Protein AF-A0A3S0U9E0-F1 (afdb_monomer_lite)

Sequence (135 aa):
MKQLVAVACFPNVRPAFLALGMLGWSLASAPAMAASEGSDPAARGAYLVKGFGCIDCHTPMKMGPKGPELDMARLFSGHPEQVKLSSPPKADASWVWFGSATNTAFAGPWGISYAANLTPDKETGLGSWTDAEFV

Structure (mmCIF, N/CA/C/O backbone):
data_AF-A0A3S0U9E0-F1
#
_entry.id   AF-A0A3S0U9E0-F1
#
loop_
_atom_site.group_PDB
_atom_site.id
_atom_site.type_symbol
_atom_site.label_atom_id
_atom_site.label_alt_id
_atom_site.label_comp_id
_atom_site.label_asym_id
_atom_site.label_entity_id
_atom_site.label_seq_id
_atom_site.pdbx_PDB_ins_code
_atom_site.Cartn_x
_atom_site.Cartn_y
_atom_site.Cartn_z
_atom_site.occupancy
_atom_site.B_iso_or_equiv
_atom_site.auth_seq_id
_atom_site.auth_comp_id
_atom_site.auth_asym_id
_atom_site.auth_atom_id
_atom_site.pdbx_PDB_model_num
ATOM 1 N N . MET A 1 1 ? 34.910 -59.586 57.539 1.00 41.00 1 MET A N 1
ATOM 2 C CA . MET A 1 1 ? 34.751 -58.407 58.419 1.00 41.00 1 MET A CA 1
ATOM 3 C C . MET A 1 1 ? 33.276 -58.007 58.344 1.00 41.00 1 MET A C 1
ATOM 5 O O . MET A 1 1 ? 32.890 -57.410 57.360 1.00 41.00 1 MET A O 1
ATOM 9 N N . LYS A 1 2 ? 32.344 -58.637 59.079 1.00 42.97 2 LYS A N 1
ATOM 10 C CA . LYS A 1 2 ? 31.921 -58.318 60.462 1.00 42.97 2 LYS A CA 1
ATOM 11 C C . LYS A 1 2 ? 31.992 -56.818 60.757 1.00 42.97 2 LYS A C 1
ATOM 13 O O . LYS A 1 2 ? 33.106 -56.378 60.990 1.00 42.97 2 LYS A O 1
ATOM 18 N N . GLN A 1 3 ? 30.846 -56.122 60.748 1.00 47.00 3 GLN A N 1
ATOM 19 C CA . GLN A 1 3 ? 30.266 -55.285 61.828 1.00 47.00 3 GLN A CA 1
ATOM 20 C C . GLN A 1 3 ? 28.782 -55.046 61.457 1.00 47.00 3 GLN A C 1
ATOM 22 O O . GLN A 1 3 ? 28.495 -54.547 60.378 1.00 47.00 3 GLN A O 1
ATOM 27 N N . LEU A 1 4 ? 27.825 -55.716 62.106 1.00 47.16 4 LEU A N 1
ATOM 28 C CA . LEU A 1 4 ? 27.090 -55.240 63.289 1.00 47.16 4 LEU A CA 1
ATOM 29 C C . LEU A 1 4 ? 26.522 -53.821 63.130 1.00 47.16 4 LEU A C 1
ATOM 31 O O . LEU A 1 4 ? 27.232 -52.854 63.369 1.00 47.16 4 LEU A O 1
ATOM 35 N N . VAL A 1 5 ? 25.213 -53.723 62.885 1.00 45.44 5 VAL A N 1
ATOM 36 C CA . VAL A 1 5 ? 24.376 -52.707 63.535 1.00 45.44 5 VAL A CA 1
ATOM 37 C C . VAL A 1 5 ? 23.133 -53.408 64.069 1.00 45.44 5 VAL A C 1
ATOM 39 O O . VAL A 1 5 ? 22.461 -54.162 63.367 1.00 45.44 5 VAL A O 1
ATOM 42 N N . ALA A 1 6 ? 22.931 -53.217 65.366 1.00 46.09 6 ALA A N 1
ATOM 43 C CA . ALA A 1 6 ? 21.953 -53.875 66.199 1.00 46.09 6 ALA A CA 1
ATOM 44 C C . ALA A 1 6 ? 20.525 -53.396 65.913 1.00 46.09 6 ALA A C 1
ATOM 46 O O . ALA A 1 6 ? 20.261 -52.208 65.735 1.00 46.09 6 ALA A O 1
ATOM 47 N N . VAL A 1 7 ? 19.610 -54.361 65.951 1.00 49.34 7 VAL A N 1
ATOM 48 C CA . VAL A 1 7 ? 18.177 -54.162 66.150 1.00 49.34 7 VAL A CA 1
ATOM 49 C C . VAL A 1 7 ? 17.979 -53.605 67.560 1.00 49.34 7 VAL A C 1
ATOM 51 O O . VAL A 1 7 ? 18.321 -54.271 68.536 1.00 49.34 7 VAL A O 1
ATOM 54 N N . ALA A 1 8 ? 17.425 -52.399 67.670 1.00 48.34 8 ALA A N 1
ATOM 55 C CA . ALA A 1 8 ? 16.895 -51.870 68.920 1.00 48.34 8 ALA A CA 1
ATOM 56 C C . ALA A 1 8 ? 15.371 -51.762 68.805 1.00 48.34 8 ALA A C 1
ATOM 58 O O . ALA A 1 8 ? 14.838 -51.055 67.949 1.00 48.34 8 ALA A O 1
ATOM 59 N N . CYS A 1 9 ? 14.693 -52.519 69.665 1.00 38.16 9 CYS A N 1
ATOM 60 C CA . CYS A 1 9 ? 13.258 -52.496 69.898 1.00 38.16 9 CYS A CA 1
ATOM 61 C C . CYS A 1 9 ? 12.745 -51.080 70.191 1.00 38.16 9 CYS A C 1
ATOM 63 O O . CYS A 1 9 ? 13.263 -50.421 71.091 1.00 38.16 9 CYS A O 1
ATOM 65 N N . PHE A 1 10 ? 11.636 -50.693 69.558 1.00 47.19 10 PHE A N 1
ATOM 66 C CA . PHE A 1 10 ? 10.691 -49.754 70.160 1.00 47.19 10 PHE A CA 1
ATOM 67 C C . PHE A 1 10 ? 9.347 -50.457 70.373 1.00 47.19 10 PHE A C 1
ATOM 69 O O . PHE A 1 10 ? 8.861 -51.135 69.463 1.00 47.19 10 PHE A O 1
ATOM 76 N N . PRO A 1 11 ? 8.779 -50.369 71.587 1.00 44.53 11 PRO A N 1
ATOM 77 C CA . PRO A 1 11 ? 7.620 -51.140 71.978 1.00 44.53 11 PRO A CA 1
ATOM 78 C C . PRO A 1 11 ? 6.336 -50.592 71.361 1.00 44.53 11 PRO A C 1
ATOM 80 O O . PRO A 1 11 ? 6.144 -49.401 71.133 1.00 44.53 11 PRO A O 1
ATOM 83 N N . ASN A 1 12 ? 5.452 -51.550 71.140 1.00 49.25 12 ASN A N 1
ATOM 84 C CA . ASN A 1 12 ? 4.066 -51.445 70.748 1.00 49.25 12 ASN A CA 1
ATOM 85 C C . ASN A 1 12 ? 3.284 -50.462 71.648 1.00 49.25 12 ASN A C 1
ATOM 87 O O . ASN A 1 12 ? 3.024 -50.774 72.808 1.00 49.25 12 ASN A O 1
ATOM 91 N N . VAL A 1 13 ? 2.872 -49.310 71.110 1.00 48.91 13 VAL A N 1
ATOM 92 C CA . VAL A 1 13 ? 1.804 -48.477 71.689 1.00 48.91 13 VAL A CA 1
ATOM 93 C C . VAL A 1 13 ? 0.888 -47.933 70.587 1.00 48.91 13 VAL A C 1
ATOM 95 O O . VAL A 1 13 ? 1.221 -47.029 69.828 1.00 48.91 13 VAL A O 1
ATOM 98 N N . ARG A 1 14 ? -0.314 -48.496 70.522 1.00 47.56 14 ARG A N 1
ATOM 99 C CA . ARG A 1 14 ? -1.548 -47.863 70.036 1.00 47.56 14 ARG A CA 1
ATOM 100 C C . ARG A 1 14 ? -2.590 -48.155 71.122 1.00 47.56 14 ARG A C 1
ATOM 102 O O . ARG A 1 14 ? -2.543 -49.272 71.637 1.00 47.56 14 ARG A O 1
ATOM 109 N N . PRO A 1 15 ? -3.524 -47.246 71.471 1.00 49.06 15 PRO A N 1
ATOM 110 C CA . PRO A 1 15 ? -4.374 -46.581 70.479 1.00 49.06 15 PRO A CA 1
ATOM 111 C C . PRO A 1 15 ? -4.883 -45.164 70.853 1.00 49.06 15 PRO A C 1
ATOM 113 O O . PRO A 1 15 ? -4.657 -44.650 71.938 1.00 49.06 15 PRO A O 1
ATOM 116 N N . ALA A 1 16 ? -5.656 -44.593 69.924 1.00 49.31 16 ALA A N 1
ATOM 117 C CA . ALA A 1 16 ? -6.765 -43.665 70.171 1.00 49.31 16 ALA A CA 1
ATOM 118 C C . ALA A 1 16 ? -6.465 -42.246 70.709 1.00 49.31 16 ALA A C 1
ATOM 120 O O . ALA A 1 16 ? -6.649 -41.954 71.883 1.00 49.31 16 ALA A O 1
ATOM 121 N N . PHE A 1 17 ? -6.219 -41.319 69.779 1.00 48.66 17 PHE A N 1
ATOM 122 C CA . PHE A 1 17 ? -6.840 -39.987 69.811 1.00 48.66 17 PHE A CA 1
ATOM 123 C C . PHE A 1 17 ? -7.534 -39.801 68.451 1.00 48.66 17 PHE A C 1
ATOM 125 O O . PHE A 1 17 ? -6.885 -39.812 67.411 1.00 48.66 17 PHE A O 1
ATOM 132 N N . LEU A 1 18 ? -8.845 -40.044 68.380 1.00 42.94 18 LEU A N 1
ATOM 133 C CA . LEU A 1 18 ? -9.889 -39.015 68.456 1.00 42.94 18 LEU A CA 1
ATOM 134 C C . LEU A 1 18 ? -9.698 -37.899 67.419 1.00 42.94 18 LEU A C 1
ATOM 136 O O . LEU A 1 18 ? -8.972 -36.937 67.625 1.00 42.94 18 LEU A O 1
ATOM 140 N N . ALA A 1 19 ? -10.381 -38.111 66.292 1.00 52.75 19 ALA A N 1
ATOM 141 C CA . ALA A 1 19 ? -11.186 -37.139 65.563 1.00 52.75 19 ALA A CA 1
ATOM 142 C C . ALA A 1 19 ? -10.919 -35.651 65.853 1.00 52.75 19 ALA A C 1
ATOM 144 O O . ALA A 1 19 ? -11.402 -35.137 66.853 1.00 52.75 19 ALA A O 1
ATOM 145 N N . LEU A 1 20 ? -10.283 -34.956 64.907 1.00 55.31 20 LEU A N 1
ATOM 146 C CA . LEU A 1 20 ? -10.812 -33.735 64.280 1.00 55.31 20 LEU A CA 1
ATOM 147 C C . LEU A 1 20 ? -9.842 -33.301 63.174 1.00 55.31 20 LEU A C 1
ATOM 149 O O . LEU A 1 20 ? -8.757 -32.798 63.439 1.00 55.31 20 LEU A O 1
ATOM 153 N N . GLY A 1 21 ? -10.208 -33.534 61.919 1.00 48.72 21 GLY A N 1
ATOM 154 C CA . GLY A 1 21 ? -9.362 -33.162 60.783 1.00 48.72 21 GLY A CA 1
ATOM 155 C C . GLY A 1 21 ? -10.093 -33.209 59.450 1.00 48.72 21 GLY A C 1
ATOM 156 O O . GLY A 1 21 ? -9.493 -33.500 58.426 1.00 48.72 21 GLY A O 1
ATOM 157 N N . MET A 1 22 ? -11.404 -32.979 59.463 1.00 56.50 22 MET A N 1
ATOM 158 C CA . MET A 1 22 ? -12.200 -32.732 58.265 1.00 56.50 22 MET A CA 1
ATOM 159 C C . MET A 1 22 ? -12.963 -31.435 58.495 1.00 56.50 22 MET A C 1
ATOM 161 O O . MET A 1 22 ? -14.141 -31.446 58.834 1.00 56.50 22 MET A O 1
ATOM 165 N N . LEU A 1 23 ? -12.274 -30.303 58.369 1.00 55.53 23 LEU A N 1
ATOM 166 C CA . LEU A 1 23 ? -12.948 -29.022 58.235 1.00 55.53 23 LEU A CA 1
ATOM 167 C C . LEU A 1 23 ? -12.257 -28.202 57.151 1.00 55.53 23 LEU A C 1
ATOM 169 O O . LEU A 1 23 ? -11.239 -27.557 57.373 1.00 55.53 23 LEU A O 1
ATOM 173 N N . GLY A 1 24 ? -12.851 -28.278 55.963 1.00 52.62 24 GLY A N 1
ATOM 174 C CA . GLY A 1 24 ? -12.963 -27.127 55.083 1.00 52.62 24 GLY A CA 1
ATOM 175 C C . GLY A 1 24 ? -11.679 -26.662 54.418 1.00 52.62 24 GLY A C 1
ATOM 176 O O . GLY A 1 24 ? -11.280 -25.517 54.598 1.00 52.62 24 GLY A O 1
ATOM 177 N N . TRP A 1 25 ? -11.128 -27.473 53.514 1.00 51.66 25 TRP A N 1
ATOM 178 C CA . TRP A 1 25 ? -10.472 -26.906 52.334 1.00 51.66 25 TRP A CA 1
ATOM 179 C C . TRP A 1 25 ? -11.576 -26.327 51.435 1.00 51.66 25 TRP A C 1
ATOM 181 O O . TRP A 1 25 ? -12.034 -26.939 50.476 1.00 51.66 25 TRP A O 1
ATOM 191 N N . SER A 1 26 ? -12.129 -25.192 51.846 1.00 56.75 26 SER A N 1
ATOM 192 C CA . SER A 1 26 ? -13.128 -24.438 51.098 1.00 56.75 26 SER A CA 1
ATOM 193 C C . SER A 1 26 ? -12.615 -23.025 50.926 1.00 56.75 26 SER A C 1
ATOM 195 O O . SER A 1 26 ? -12.152 -22.414 51.884 1.00 56.75 26 SER A O 1
ATOM 197 N N . LEU A 1 27 ? -12.751 -22.554 49.684 1.00 58.41 27 LEU A N 1
ATOM 198 C CA . LEU A 1 27 ? -12.246 -21.309 49.102 1.00 58.41 27 LEU A CA 1
ATOM 199 C C . LEU A 1 27 ? -10.860 -21.438 48.454 1.00 58.41 27 LEU A C 1
ATOM 201 O O . LEU A 1 27 ? -9.968 -20.620 48.655 1.00 58.41 27 LEU A O 1
ATOM 205 N N . ALA A 1 28 ? -10.724 -22.411 47.548 1.00 56.31 28 ALA A N 1
ATOM 206 C CA . ALA A 1 28 ? -10.041 -22.089 46.302 1.00 56.31 28 ALA A CA 1
ATOM 207 C C . ALA A 1 28 ? -10.909 -21.038 45.597 1.00 56.31 28 ALA A C 1
ATOM 209 O O . ALA A 1 28 ? -11.907 -21.370 44.957 1.00 56.31 28 ALA A O 1
ATOM 210 N N . SER A 1 29 ? -10.579 -19.760 45.784 1.00 61.59 29 SER A N 1
ATOM 211 C CA . SER A 1 29 ? -11.011 -18.721 44.861 1.00 61.59 29 SER A CA 1
ATOM 212 C C . SER A 1 29 ? -10.541 -19.169 43.486 1.00 61.59 29 SER A C 1
ATOM 214 O O . SER A 1 29 ? -9.338 -19.185 43.219 1.00 61.59 29 SER A O 1
ATOM 216 N N . ALA A 1 30 ? -11.471 -19.598 42.633 1.00 58.91 30 ALA A N 1
ATOM 217 C CA . ALA A 1 30 ? -11.185 -19.681 41.214 1.00 58.91 30 ALA A CA 1
ATOM 218 C C . ALA A 1 30 ? -10.572 -18.328 40.826 1.00 58.91 30 ALA A C 1
ATOM 220 O O . ALA A 1 30 ? -11.125 -17.296 41.232 1.00 58.91 30 ALA A O 1
ATOM 221 N N . PRO A 1 31 ? -9.437 -18.280 40.105 1.00 54.28 31 PRO A N 1
ATOM 222 C CA . PRO A 1 31 ? -9.070 -17.023 39.493 1.00 54.28 31 PRO A CA 1
ATOM 223 C C . PRO A 1 31 ? -10.280 -16.655 38.640 1.00 54.28 31 PRO A C 1
ATOM 225 O O . PRO A 1 31 ? -10.755 -17.477 37.850 1.00 54.28 31 PRO A O 1
ATOM 228 N N . ALA A 1 32 ? -10.840 -15.467 38.872 1.00 54.16 32 ALA A N 1
ATOM 229 C CA . ALA A 1 32 ? -11.733 -14.869 37.903 1.00 54.16 32 ALA A CA 1
ATOM 230 C C . ALA A 1 32 ? -10.991 -14.995 36.576 1.00 54.16 32 ALA A C 1
ATOM 232 O O . ALA A 1 32 ? -9.889 -14.459 36.444 1.00 54.16 32 ALA A O 1
ATOM 233 N N . MET A 1 33 ? -11.517 -15.829 35.677 1.00 48.22 33 MET A N 1
ATOM 234 C CA . MET A 1 33 ? -10.984 -15.958 34.335 1.00 48.22 33 MET A CA 1
ATOM 235 C C . MET A 1 33 ? -10.904 -14.531 33.823 1.00 48.22 33 MET A C 1
ATOM 237 O O . MET A 1 33 ? -11.934 -13.864 33.698 1.00 48.22 33 MET A O 1
ATOM 241 N N . ALA A 1 34 ? -9.675 -14.036 33.669 1.00 50.91 34 ALA A N 1
ATOM 242 C CA . ALA A 1 34 ? -9.433 -12.750 33.062 1.00 50.91 34 ALA A CA 1
ATOM 243 C C . ALA A 1 34 ? -10.264 -12.735 31.781 1.00 50.91 34 ALA A C 1
ATOM 245 O O . ALA A 1 34 ? -10.232 -13.712 31.023 1.00 50.91 34 ALA A O 1
ATOM 246 N N . ALA A 1 35 ? -11.078 -11.690 31.610 1.00 49.53 35 ALA A N 1
ATOM 247 C CA . ALA A 1 35 ? -11.799 -11.469 30.370 1.00 49.53 35 ALA A CA 1
ATOM 248 C C . ALA A 1 35 ? -10.815 -11.741 29.231 1.00 49.53 35 ALA A C 1
ATOM 250 O O . ALA A 1 35 ? -9.703 -11.212 29.242 1.00 49.53 35 ALA A O 1
ATOM 251 N N . SER A 1 36 ? -11.183 -12.670 28.347 1.00 52.47 36 SER A N 1
ATOM 252 C CA . SER A 1 36 ? -10.319 -13.117 27.263 1.00 52.47 36 SER A CA 1
ATOM 253 C C . SER A 1 36 ? -9.688 -11.906 26.584 1.00 52.47 36 SER A C 1
ATOM 255 O O . SER A 1 36 ? -10.407 -10.946 26.303 1.00 52.47 36 SER A O 1
ATOM 257 N N . GLU A 1 37 ? -8.409 -11.988 26.221 1.00 52.41 37 GLU A N 1
ATOM 258 C CA . GLU A 1 37 ? -7.703 -11.019 25.363 1.00 52.41 37 GLU A CA 1
ATOM 259 C C . GLU A 1 37 ? -8.414 -10.728 24.011 1.00 52.41 37 GLU A C 1
ATOM 261 O O . GLU A 1 37 ? -7.919 -9.961 23.195 1.00 52.41 37 GLU A O 1
ATOM 266 N N . GLY A 1 38 ? -9.599 -11.297 23.763 1.00 55.44 38 GLY A N 1
ATOM 267 C CA . GLY A 1 38 ? -10.521 -10.964 22.680 1.00 55.44 38 GLY A CA 1
ATOM 268 C C . GLY A 1 38 ? -11.582 -9.890 22.978 1.00 55.44 38 GLY A C 1
ATOM 269 O O . GLY A 1 38 ? -12.491 -9.760 22.164 1.00 55.44 38 GLY A O 1
ATOM 270 N N . SER A 1 39 ? -11.533 -9.145 24.094 1.00 68.31 39 SER A N 1
ATOM 271 C CA . SER A 1 39 ? -12.586 -8.158 24.422 1.00 68.31 39 SER A CA 1
ATOM 272 C C . SER A 1 39 ? -12.383 -6.747 23.856 1.00 68.31 39 SER A C 1
ATOM 274 O O . SER A 1 39 ? -13.353 -5.997 23.807 1.00 68.31 39 SER A O 1
ATOM 276 N N . ASP A 1 40 ? -11.167 -6.361 23.452 1.00 89.19 40 ASP A N 1
ATOM 277 C CA . ASP A 1 40 ? -10.910 -5.074 22.786 1.00 89.19 40 ASP A CA 1
ATOM 278 C C . ASP A 1 40 ? -10.712 -5.285 21.272 1.00 89.19 40 ASP A C 1
ATOM 280 O O . ASP A 1 40 ? -9.658 -5.779 20.846 1.00 89.19 40 ASP A O 1
ATOM 284 N N . PRO A 1 41 ? -11.698 -4.909 20.435 1.00 84.44 41 PRO A N 1
ATOM 285 C CA . PRO A 1 41 ? -11.588 -5.015 18.986 1.00 84.44 41 PRO A CA 1
ATOM 286 C C . PRO A 1 41 ? -10.405 -4.233 18.408 1.00 84.44 41 PRO A C 1
ATOM 288 O O . PRO A 1 41 ? -9.800 -4.689 17.438 1.00 84.44 41 PRO A O 1
ATOM 291 N N . ALA A 1 42 ? -10.032 -3.094 19.004 1.00 87.00 42 ALA A N 1
ATOM 292 C CA . ALA A 1 42 ? -8.928 -2.275 18.514 1.00 87.00 42 ALA A CA 1
ATOM 293 C C . ALA A 1 42 ? -7.575 -2.939 18.800 1.00 87.00 42 ALA A C 1
ATOM 295 O O . ALA A 1 42 ? -6.734 -3.031 17.901 1.00 87.00 42 ALA A O 1
ATOM 296 N N . ALA A 1 43 ? -7.373 -3.476 20.009 1.00 90.94 43 ALA A N 1
ATOM 297 C CA . ALA A 1 43 ? -6.182 -4.262 20.331 1.00 90.94 43 ALA A CA 1
ATOM 298 C C . ALA A 1 43 ? -6.066 -5.512 19.449 1.00 90.94 43 ALA A C 1
ATOM 300 O O . ALA A 1 43 ? -4.987 -5.795 18.919 1.00 90.94 43 ALA A O 1
ATOM 301 N N . ARG A 1 44 ? -7.177 -6.227 19.224 1.00 89.19 44 ARG A N 1
ATOM 302 C CA . ARG A 1 44 ? -7.200 -7.383 18.320 1.00 89.19 44 ARG A CA 1
ATOM 303 C C . ARG A 1 44 ? -6.864 -6.979 16.885 1.00 89.19 44 ARG A C 1
ATOM 305 O O . ARG A 1 44 ? -6.038 -7.632 16.252 1.00 89.19 44 ARG A O 1
ATOM 312 N N . GLY A 1 45 ? -7.450 -5.895 16.380 1.00 86.62 45 GLY A N 1
ATOM 313 C CA . GLY A 1 45 ? -7.139 -5.356 15.056 1.00 86.62 45 GLY A CA 1
ATOM 314 C C . GLY A 1 45 ? -5.658 -5.003 14.917 1.00 86.62 45 GLY A C 1
ATOM 315 O O . GLY A 1 45 ? -5.006 -5.420 13.961 1.00 86.62 45 GLY A O 1
ATOM 316 N N . ALA A 1 46 ? -5.087 -4.327 15.918 1.00 89.12 46 ALA A N 1
ATOM 317 C CA . ALA A 1 46 ? -3.665 -3.997 15.945 1.00 89.12 46 ALA A CA 1
ATOM 318 C C . ALA A 1 46 ? -2.769 -5.246 15.957 1.00 89.12 46 ALA A C 1
ATOM 320 O O . ALA A 1 46 ? -1.731 -5.246 15.295 1.00 89.12 46 ALA A O 1
ATOM 321 N N . TYR A 1 47 ? -3.154 -6.305 16.675 1.00 90.69 47 TYR A N 1
ATOM 322 C CA . TYR A 1 47 ? -2.448 -7.587 16.651 1.00 90.69 47 TYR A CA 1
ATOM 323 C C . TYR A 1 47 ? -2.446 -8.206 15.246 1.00 90.69 47 TYR A C 1
ATOM 325 O O . TYR A 1 47 ? -1.383 -8.577 14.752 1.00 90.69 47 TYR A O 1
ATOM 333 N N . LEU A 1 48 ? -3.602 -8.254 14.578 1.00 88.75 48 LEU A N 1
ATOM 334 C CA . LEU A 1 48 ? -3.731 -8.835 13.237 1.00 88.75 48 LEU A CA 1
ATOM 335 C C . LEU A 1 48 ? -2.920 -8.038 12.206 1.00 88.75 48 LEU A C 1
ATOM 337 O O . LEU A 1 48 ? -2.094 -8.608 11.499 1.00 88.75 48 LEU A O 1
ATOM 341 N N . VAL A 1 49 ? -3.085 -6.714 12.166 1.00 88.75 49 VAL A N 1
ATOM 342 C CA . VAL A 1 49 ? -2.389 -5.846 11.200 1.00 88.75 49 VAL A CA 1
ATOM 343 C C . VAL A 1 49 ? -0.868 -5.934 11.355 1.00 88.75 49 VAL A C 1
ATOM 345 O O . VAL A 1 49 ? -0.145 -5.965 10.359 1.00 88.75 49 VAL A O 1
ATOM 348 N N . LYS A 1 50 ? -0.373 -6.011 12.597 1.00 89.00 50 LYS A N 1
ATOM 349 C CA . LYS A 1 50 ? 1.061 -6.176 12.876 1.00 89.00 50 LYS A CA 1
ATOM 350 C C . LYS A 1 50 ? 1.556 -7.587 12.560 1.00 89.00 50 LYS A C 1
ATOM 352 O O . LYS A 1 50 ? 2.652 -7.727 12.034 1.00 89.00 50 LYS A O 1
ATOM 357 N N . GLY A 1 51 ? 0.770 -8.616 12.875 1.00 91.19 51 GLY A N 1
ATOM 358 C CA . GLY A 1 51 ? 1.145 -10.017 12.671 1.00 91.19 51 GLY A CA 1
ATOM 359 C C . GLY A 1 51 ? 1.181 -10.437 11.201 1.00 91.19 51 GLY A C 1
ATOM 360 O O . GLY A 1 51 ? 2.034 -11.233 10.822 1.00 91.19 51 GLY A O 1
ATOM 361 N N . PHE A 1 52 ? 0.295 -9.880 10.370 1.00 89.25 52 PHE A N 1
ATOM 362 C CA . PHE A 1 52 ? 0.210 -10.197 8.939 1.00 89.25 52 PHE A CA 1
ATOM 363 C C . PHE A 1 52 ? 1.042 -9.279 8.034 1.00 89.25 52 PHE A C 1
ATOM 365 O O . PHE A 1 52 ? 1.036 -9.472 6.822 1.00 89.25 52 PHE A O 1
ATOM 372 N N . GLY A 1 53 ? 1.746 -8.284 8.585 1.00 92.69 53 GLY A N 1
ATOM 373 C CA . GLY A 1 53 ? 2.624 -7.416 7.792 1.00 92.69 53 GLY A CA 1
ATOM 374 C C . GLY A 1 53 ? 1.880 -6.544 6.776 1.00 92.69 53 GLY A C 1
ATOM 375 O O . GLY A 1 53 ? 2.440 -6.182 5.746 1.00 92.69 53 GLY A O 1
ATOM 376 N N . CYS A 1 54 ? 0.619 -6.168 7.039 1.00 92.94 54 CYS A N 1
ATOM 377 C CA . CYS A 1 54 ? -0.176 -5.375 6.087 1.00 92.94 54 CYS A CA 1
ATOM 378 C C . CYS A 1 54 ? 0.535 -4.074 5.679 1.00 92.94 54 CYS A C 1
ATOM 380 O O . CYS A 1 54 ? 0.368 -3.588 4.562 1.00 92.94 54 CYS A O 1
ATOM 382 N N . ILE A 1 55 ? 1.349 -3.521 6.583 1.00 93.94 55 ILE A N 1
ATOM 383 C CA . ILE A 1 55 ? 2.108 -2.292 6.364 1.00 93.94 55 ILE A CA 1
ATOM 384 C C . ILE A 1 55 ? 3.092 -2.398 5.190 1.00 93.94 55 ILE A C 1
ATOM 386 O O . ILE A 1 55 ? 3.303 -1.394 4.517 1.00 93.94 55 ILE A O 1
ATOM 390 N N . ASP A 1 56 ? 3.628 -3.584 4.897 1.00 93.31 56 ASP A N 1
ATOM 391 C CA . ASP A 1 56 ? 4.721 -3.757 3.934 1.00 93.31 56 ASP A CA 1
ATOM 392 C C . ASP A 1 56 ? 4.284 -3.482 2.491 1.00 93.31 56 ASP A C 1
ATOM 394 O O . ASP A 1 56 ? 5.046 -2.914 1.707 1.00 93.31 56 ASP A O 1
ATOM 398 N N . CYS A 1 57 ? 3.047 -3.857 2.152 1.00 94.81 57 CYS A N 1
ATOM 399 C CA . CYS A 1 57 ? 2.466 -3.634 0.826 1.00 94.81 57 CYS A CA 1
ATOM 400 C C . CYS A 1 57 ? 1.482 -2.462 0.796 1.00 94.81 57 CYS A C 1
ATOM 402 O O . CYS A 1 57 ? 1.263 -1.889 -0.265 1.00 94.81 57 CYS A O 1
ATOM 404 N N . HIS A 1 58 ? 0.871 -2.098 1.930 1.00 96.75 58 HIS A N 1
ATOM 405 C CA . HIS A 1 58 ? -0.111 -1.008 1.991 1.00 96.75 58 HIS A CA 1
ATOM 406 C C . HIS A 1 58 ? 0.477 0.332 2.439 1.00 96.75 58 HIS A C 1
ATOM 408 O O . HIS A 1 58 ? -0.259 1.308 2.555 1.00 96.75 58 HIS A O 1
ATOM 414 N N . THR A 1 59 ? 1.786 0.426 2.665 1.00 97.25 59 THR A N 1
ATOM 415 C CA . THR A 1 59 ? 2.468 1.705 2.904 1.00 97.25 59 THR A CA 1
ATOM 416 C C . THR A 1 59 ? 3.520 1.926 1.824 1.00 97.25 59 THR A C 1
ATOM 418 O O . THR A 1 59 ? 4.434 1.112 1.708 1.00 97.25 59 THR A O 1
ATOM 421 N N . PRO A 1 60 ? 3.430 3.014 1.036 1.00 97.31 60 PRO A N 1
ATOM 422 C CA . PRO A 1 60 ? 4.415 3.302 0.004 1.00 97.31 60 PRO A CA 1
ATOM 423 C C . PRO A 1 60 ? 5.824 3.380 0.571 1.00 97.31 60 PRO A C 1
ATOM 425 O O . PRO A 1 60 ? 6.067 4.075 1.557 1.00 97.31 60 PRO A O 1
ATOM 428 N N . MET A 1 61 ? 6.771 2.740 -0.102 1.00 96.56 61 MET A N 1
ATOM 429 C CA . MET A 1 61 ? 8.183 3.002 0.134 1.00 96.56 61 MET A CA 1
ATOM 430 C C . MET A 1 61 ? 8.616 4.316 -0.519 1.00 96.56 61 MET A C 1
ATOM 432 O O . MET A 1 61 ? 8.154 4.687 -1.602 1.00 96.56 61 MET A O 1
ATOM 436 N N . LYS A 1 62 ? 9.558 4.995 0.131 1.00 94.69 62 LYS A N 1
ATOM 437 C CA . LYS A 1 62 ? 10.312 6.134 -0.394 1.00 94.69 62 LYS A CA 1
ATOM 438 C C . LYS A 1 62 ? 11.807 5.872 -0.25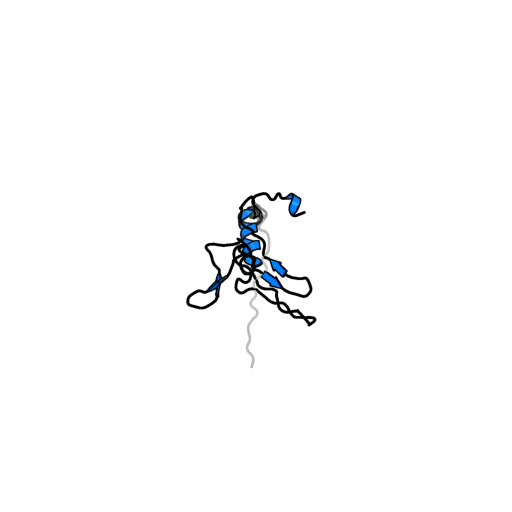7 1.00 94.69 62 LYS A C 1
ATOM 440 O O . LYS A 1 62 ? 12.236 5.085 0.582 1.00 94.69 62 LYS A O 1
ATOM 445 N N . MET A 1 63 ? 12.614 6.558 -1.059 1.00 95.12 63 MET A N 1
ATOM 446 C CA . MET A 1 63 ? 14.066 6.493 -0.910 1.00 95.12 63 MET A CA 1
ATOM 447 C C . MET A 1 63 ? 14.518 7.355 0.267 1.00 95.12 63 MET A C 1
ATOM 449 O O . MET A 1 63 ? 14.417 8.580 0.216 1.00 95.12 63 MET A O 1
ATOM 453 N N . GLY A 1 64 ? 15.022 6.702 1.312 1.00 94.06 64 GLY A N 1
ATOM 454 C CA . GLY A 1 64 ? 15.675 7.335 2.450 1.00 94.06 64 GLY A CA 1
ATOM 455 C C . GLY A 1 64 ? 17.207 7.305 2.342 1.00 94.06 64 GLY A C 1
ATOM 456 O O . GLY A 1 64 ? 17.771 6.704 1.422 1.00 94.06 64 GLY A O 1
ATOM 457 N N . PRO A 1 65 ? 17.921 7.903 3.315 1.00 95.75 65 PRO A N 1
ATOM 458 C CA . PRO A 1 65 ? 19.388 7.966 3.320 1.00 95.75 65 PRO A CA 1
ATOM 459 C C . PRO A 1 65 ? 20.09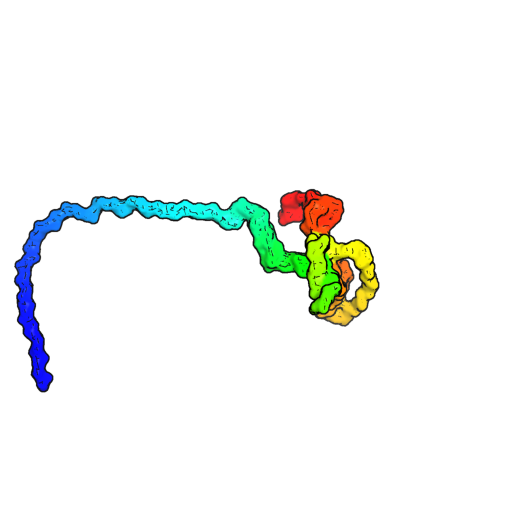3 6.601 3.374 1.00 95.75 65 PRO A C 1
ATOM 461 O O . PRO A 1 65 ? 21.274 6.511 3.049 1.00 95.75 65 PRO A O 1
ATOM 464 N N . LYS A 1 66 ? 19.395 5.547 3.817 1.00 96.00 66 LYS A N 1
ATOM 465 C CA . LYS A 1 66 ? 19.925 4.178 3.967 1.00 96.00 66 LYS A CA 1
ATOM 466 C C . LYS A 1 66 ? 19.303 3.172 2.988 1.00 96.00 66 LYS A C 1
ATOM 468 O O . LYS A 1 66 ? 19.508 1.974 3.151 1.00 96.00 66 LYS A O 1
ATOM 473 N N . GLY A 1 67 ? 18.558 3.645 1.988 1.00 94.94 67 GLY A N 1
ATOM 474 C CA . GLY A 1 67 ? 17.813 2.806 1.046 1.00 94.94 67 GLY A CA 1
ATOM 475 C C . GLY A 1 67 ? 16.298 3.015 1.136 1.00 94.94 67 GLY A C 1
ATOM 476 O O . GLY A 1 67 ? 15.856 3.987 1.754 1.00 94.94 67 GLY A O 1
ATOM 477 N N . PRO A 1 68 ? 15.503 2.142 0.493 1.00 94.94 68 PRO A N 1
ATOM 478 C CA . PRO A 1 68 ? 14.049 2.189 0.583 1.00 94.94 68 PRO A CA 1
ATOM 479 C C . PRO A 1 68 ? 13.578 2.041 2.032 1.00 94.94 68 PRO A C 1
ATOM 481 O O . PRO A 1 68 ? 13.989 1.126 2.742 1.00 94.94 68 PRO A O 1
ATOM 484 N N . GLU A 1 69 ? 12.705 2.942 2.460 1.00 95.88 69 GLU A N 1
ATOM 485 C CA . GLU A 1 69 ? 12.055 2.922 3.767 1.00 95.88 69 GLU A CA 1
ATOM 486 C C . GLU A 1 69 ? 10.558 3.191 3.604 1.00 95.88 69 GLU A C 1
ATOM 488 O O . GLU A 1 69 ? 10.130 3.798 2.621 1.00 95.88 69 GLU A O 1
ATOM 493 N N . LEU A 1 70 ? 9.751 2.757 4.572 1.00 96.00 70 LEU A N 1
ATOM 494 C CA . LEU A 1 70 ? 8.317 3.033 4.570 1.00 96.00 70 LEU A CA 1
ATOM 495 C C . LEU A 1 70 ? 8.060 4.534 4.752 1.00 96.00 70 LEU A C 1
ATOM 497 O O . LEU A 1 70 ? 8.580 5.173 5.673 1.00 96.00 70 LEU A O 1
ATOM 501 N N . ASP A 1 71 ? 7.215 5.107 3.899 1.00 96.50 71 ASP A N 1
ATOM 502 C CA . ASP A 1 71 ? 6.752 6.477 4.058 1.00 96.50 71 ASP A CA 1
ATOM 503 C C . ASP A 1 71 ? 5.656 6.544 5.122 1.00 96.50 71 ASP A C 1
ATOM 505 O O . ASP A 1 71 ? 4.464 6.472 4.833 1.00 96.50 71 ASP A O 1
ATOM 509 N N . MET A 1 72 ? 6.063 6.718 6.378 1.00 95.12 72 MET A N 1
ATOM 510 C CA . MET A 1 72 ? 5.137 6.768 7.515 1.00 95.12 72 MET A CA 1
ATOM 511 C C . MET A 1 72 ? 4.130 7.929 7.448 1.00 95.12 72 MET A C 1
ATOM 513 O O . MET A 1 72 ? 3.096 7.868 8.106 1.00 95.12 72 MET A O 1
ATOM 517 N N . ALA A 1 73 ? 4.377 8.959 6.628 1.00 95.81 73 ALA A N 1
ATOM 518 C CA . ALA A 1 73 ? 3.393 10.014 6.359 1.00 95.81 73 ALA A CA 1
ATOM 519 C C . ALA A 1 73 ? 2.195 9.517 5.523 1.00 95.81 73 ALA A C 1
ATOM 521 O O . ALA A 1 73 ? 1.167 10.184 5.447 1.00 95.81 73 ALA A O 1
ATOM 522 N N . ARG A 1 74 ? 2.341 8.350 4.894 1.00 95.62 74 ARG A N 1
ATOM 523 C CA . ARG A 1 74 ? 1.377 7.686 4.012 1.00 95.62 74 ARG A CA 1
ATOM 524 C C . ARG A 1 74 ? 1.029 6.282 4.507 1.00 95.62 74 ARG A C 1
ATOM 526 O O . ARG A 1 74 ? 0.681 5.406 3.713 1.00 95.62 74 ARG A O 1
ATOM 533 N N . LEU A 1 75 ? 1.136 6.076 5.819 1.00 95.75 75 LEU A N 1
ATOM 534 C CA . LEU A 1 75 ? 0.846 4.812 6.483 1.00 95.75 75 LEU A CA 1
ATOM 535 C C . LEU A 1 75 ? -0.521 4.263 6.036 1.00 95.75 75 LEU A C 1
ATOM 537 O O . LEU A 1 75 ? -1.531 4.951 6.162 1.00 95.75 75 LEU A O 1
ATOM 541 N N . PHE A 1 76 ? -0.531 3.034 5.515 1.00 96.25 76 PHE A N 1
ATOM 542 C CA . PHE A 1 76 ? -1.721 2.320 5.026 1.00 96.25 76 PHE A CA 1
ATOM 543 C C . PHE A 1 76 ? -2.461 2.934 3.827 1.00 96.25 76 PHE A C 1
ATOM 545 O O . PHE A 1 76 ? -3.518 2.434 3.454 1.00 96.25 76 PHE A O 1
ATOM 552 N N . SER A 1 77 ? -1.927 3.971 3.183 1.00 96.56 77 SER A N 1
ATOM 553 C CA . SER A 1 77 ? -2.609 4.636 2.060 1.00 96.56 77 SER A CA 1
ATOM 554 C C . SER A 1 77 ? -2.642 3.835 0.751 1.00 96.56 77 SER A C 1
ATOM 556 O O . SER A 1 77 ? -3.313 4.250 -0.190 1.00 96.56 77 SER A O 1
ATOM 558 N N . GLY A 1 78 ? -1.957 2.690 0.671 1.00 96.75 78 GLY A N 1
ATOM 559 C CA . GLY A 1 78 ? -1.911 1.866 -0.537 1.00 96.75 78 GLY A CA 1
ATOM 560 C C . GLY A 1 78 ? -1.023 2.457 -1.632 1.00 96.75 78 GLY A C 1
ATOM 561 O O . GLY A 1 78 ? -0.009 3.094 -1.355 1.00 96.75 78 GLY A O 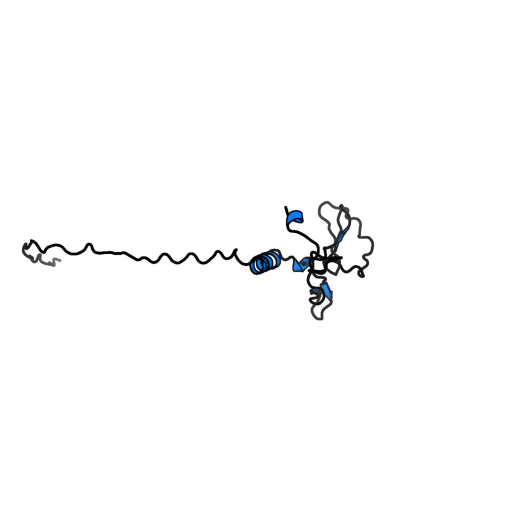1
ATOM 562 N N . HIS A 1 79 ? -1.361 2.214 -2.899 1.00 97.06 79 HIS A N 1
ATOM 563 C CA . HIS A 1 79 ? -0.631 2.781 -4.032 1.00 97.06 79 HIS A CA 1
ATOM 564 C C . HIS A 1 79 ? -1.004 4.255 -4.272 1.00 97.06 79 HIS A C 1
ATOM 566 O O . HIS A 1 79 ? -2.174 4.539 -4.526 1.00 97.06 79 HIS A O 1
ATOM 572 N N . PRO A 1 80 ? -0.048 5.206 -4.262 1.00 94.38 80 PRO A N 1
ATOM 573 C CA . PRO A 1 80 ? -0.371 6.607 -4.508 1.00 94.38 80 PRO A CA 1
ATOM 574 C C . PRO A 1 80 ? -0.785 6.827 -5.965 1.00 94.38 80 PRO A C 1
ATOM 576 O O . PRO A 1 80 ? -0.019 6.519 -6.874 1.00 94.38 80 PRO A O 1
ATOM 579 N N . GLU A 1 81 ? -1.946 7.440 -6.190 1.00 92.62 81 GLU A N 1
ATOM 580 C CA . GLU A 1 81 ? -2.482 7.734 -7.531 1.00 92.62 81 GLU A CA 1
ATOM 581 C C . GLU A 1 81 ? -1.492 8.514 -8.420 1.00 92.62 81 GLU A C 1
ATOM 583 O O . GLU A 1 81 ? -1.439 8.346 -9.639 1.00 92.62 81 GLU A O 1
ATOM 588 N N . GLN A 1 82 ? -0.661 9.362 -7.809 1.00 91.31 82 GLN A N 1
ATOM 589 C CA . GLN A 1 82 ? 0.308 10.187 -8.529 1.00 91.31 82 GLN A CA 1
ATOM 590 C C . GLN A 1 82 ? 1.494 9.373 -9.077 1.00 91.31 82 GLN A C 1
ATOM 592 O O . GLN A 1 82 ? 2.212 9.855 -9.957 1.00 91.31 82 GLN A O 1
ATOM 597 N N . VAL A 1 83 ? 1.714 8.150 -8.583 1.00 91.88 83 VAL A N 1
ATOM 598 C CA . VAL A 1 83 ? 2.794 7.264 -9.033 1.00 91.88 83 VAL A CA 1
ATOM 599 C C . VAL A 1 83 ? 2.330 6.505 -10.272 1.00 91.88 83 VAL A C 1
ATOM 601 O O . VAL A 1 83 ? 1.812 5.397 -10.216 1.00 91.88 83 VAL A O 1
ATOM 604 N N . LYS A 1 84 ? 2.536 7.109 -11.442 1.00 90.50 84 LYS A N 1
ATOM 605 C CA . LYS A 1 84 ? 2.210 6.466 -12.719 1.00 90.50 84 LYS A CA 1
ATOM 606 C C . LYS A 1 84 ? 3.277 5.442 -13.087 1.00 90.50 84 LYS A C 1
ATOM 608 O O . LYS A 1 84 ? 4.434 5.795 -13.309 1.00 90.50 84 LYS A O 1
ATOM 613 N N . LEU A 1 85 ? 2.876 4.180 -13.183 1.00 89.44 85 LEU A N 1
ATOM 614 C CA . LEU A 1 85 ? 3.748 3.095 -13.623 1.00 89.44 85 LEU A CA 1
ATOM 615 C C . LEU A 1 85 ? 3.735 2.984 -15.150 1.00 89.44 85 LEU A C 1
ATOM 617 O O . LEU A 1 85 ? 2.684 3.079 -15.785 1.00 89.44 85 LEU A O 1
ATOM 621 N N . SER A 1 86 ? 4.909 2.762 -15.739 1.00 88.56 86 SER A N 1
ATOM 622 C CA . SER A 1 86 ? 5.014 2.336 -17.134 1.00 88.56 86 SER A CA 1
ATOM 623 C C . SER A 1 86 ? 4.450 0.925 -17.302 1.00 88.56 86 SER A C 1
ATOM 625 O O . SER A 1 86 ? 4.330 0.174 -16.333 1.00 88.56 86 SER A O 1
ATOM 627 N N . SER A 1 87 ? 4.144 0.531 -18.540 1.00 86.50 87 SER A N 1
ATOM 628 C CA . SER A 1 87 ? 3.728 -0.844 -18.820 1.00 86.50 87 SER A CA 1
ATOM 629 C C . SER A 1 87 ? 4.784 -1.835 -18.311 1.00 86.50 87 SER A C 1
ATOM 631 O O . SER A 1 87 ? 5.972 -1.645 -18.596 1.00 86.50 87 SER A O 1
ATOM 633 N N . PRO A 1 88 ? 4.382 -2.864 -17.545 1.00 83.31 88 PRO A N 1
ATOM 634 C CA . PRO A 1 88 ? 5.318 -3.843 -17.024 1.00 83.31 88 PRO A CA 1
ATOM 635 C C . PRO A 1 88 ? 5.914 -4.665 -18.174 1.00 83.31 88 PRO A C 1
ATOM 637 O O . PRO A 1 88 ? 5.265 -4.833 -19.216 1.00 83.31 88 PRO A O 1
ATOM 640 N N . PRO A 1 89 ? 7.130 -5.211 -18.004 1.00 81.69 89 PRO A N 1
ATOM 641 C CA . PRO A 1 89 ? 7.659 -6.200 -18.933 1.00 81.69 89 PRO A CA 1
ATOM 642 C C . PRO A 1 89 ? 6.690 -7.381 -19.062 1.00 81.69 89 PRO A C 1
ATOM 644 O O . PRO A 1 89 ? 5.961 -7.710 -18.123 1.00 81.69 89 PRO A O 1
ATOM 647 N N . LYS A 1 90 ? 6.676 -8.043 -20.223 1.00 78.44 90 LYS A N 1
ATOM 648 C CA . LYS A 1 90 ? 5.873 -9.259 -20.393 1.00 78.44 90 LYS A CA 1
ATOM 649 C C . LYS A 1 90 ? 6.416 -10.337 -19.454 1.00 78.44 90 LYS A C 1
ATOM 651 O O . LYS A 1 90 ? 7.573 -10.720 -19.580 1.00 78.44 90 LYS A O 1
ATOM 656 N N . ALA A 1 91 ? 5.585 -10.805 -18.526 1.00 76.25 91 ALA A N 1
ATOM 657 C CA . ALA A 1 91 ? 5.899 -11.958 -17.692 1.00 76.25 91 ALA A CA 1
ATOM 658 C C . ALA A 1 91 ? 5.786 -13.222 -18.559 1.00 76.25 91 ALA A C 1
ATOM 660 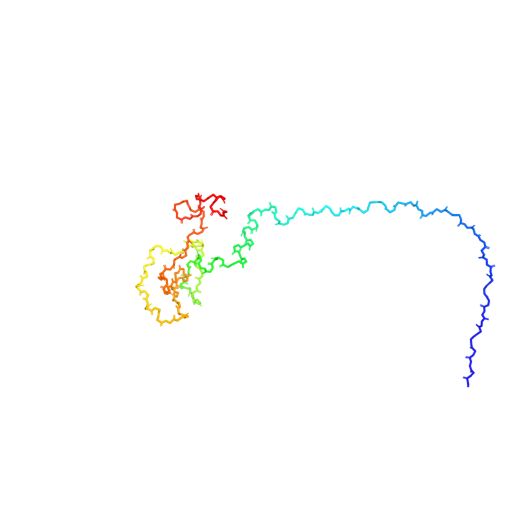O O . ALA A 1 91 ? 4.690 -13.730 -18.781 1.00 76.25 91 ALA A O 1
ATOM 661 N N . ASP A 1 92 ? 6.904 -13.683 -19.116 1.00 70.19 92 ASP A N 1
ATOM 662 C CA . ASP A 1 92 ? 6.973 -14.815 -20.049 1.00 70.19 92 ASP A CA 1
ATOM 663 C C . ASP A 1 92 ? 7.370 -16.146 -19.384 1.00 70.19 92 ASP A C 1
ATOM 665 O O . ASP A 1 92 ? 7.723 -17.108 -20.064 1.00 70.19 92 ASP A O 1
ATOM 669 N N . ALA A 1 93 ? 7.231 -16.259 -18.059 1.00 67.94 93 ALA A N 1
ATOM 670 C CA . ALA A 1 93 ? 7.527 -17.488 -17.330 1.00 67.94 93 ALA A CA 1
ATOM 671 C C . ALA A 1 93 ? 6.562 -17.748 -16.166 1.00 67.94 93 ALA A C 1
ATOM 673 O O . ALA A 1 93 ? 5.967 -16.840 -15.587 1.00 67.94 93 ALA A O 1
ATOM 674 N N . SER A 1 94 ? 6.462 -19.024 -15.792 1.00 70.25 94 SER A N 1
ATOM 675 C CA . SER A 1 94 ? 5.560 -19.581 -14.776 1.00 70.25 94 SER A CA 1
ATOM 676 C C . SER A 1 94 ? 5.787 -19.078 -13.340 1.00 70.25 94 SER A C 1
ATOM 678 O O . SER A 1 94 ? 5.005 -19.429 -12.462 1.00 70.25 94 SER A O 1
ATOM 680 N N . TRP A 1 95 ? 6.821 -18.263 -13.091 1.00 71.94 95 TRP A N 1
ATOM 681 C CA . TRP A 1 95 ? 7.218 -17.798 -11.752 1.00 71.94 95 TRP A CA 1
ATOM 682 C C . TRP A 1 95 ? 7.720 -16.340 -11.712 1.00 71.94 95 TRP A C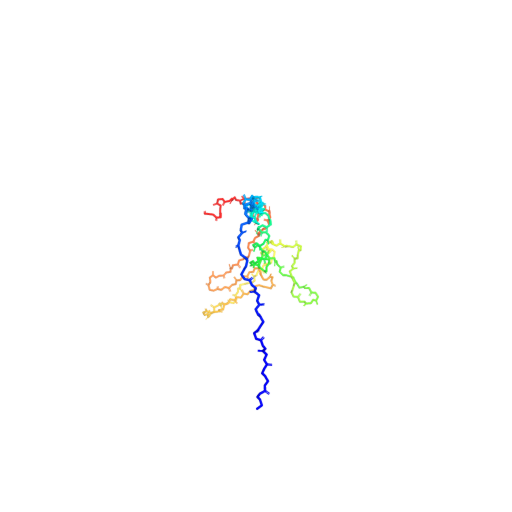 1
ATOM 684 O O . TRP A 1 95 ? 8.422 -15.962 -10.776 1.00 71.94 95 TRP A O 1
ATOM 694 N N . VAL A 1 96 ? 7.398 -15.505 -12.709 1.00 85.50 96 VAL A N 1
ATOM 695 C CA . VAL A 1 96 ? 7.868 -14.106 -12.756 1.00 85.50 96 VAL A CA 1
ATOM 696 C C . VAL A 1 96 ? 6.758 -13.140 -12.348 1.00 85.50 96 VAL A C 1
ATOM 698 O O . VAL A 1 96 ? 5.699 -13.093 -12.974 1.00 85.50 96 VAL A O 1
ATOM 701 N N . TRP A 1 97 ? 7.036 -12.336 -11.321 1.00 88.31 97 TRP A N 1
ATOM 702 C CA . TRP A 1 97 ? 6.270 -11.143 -10.965 1.00 88.31 97 TRP A CA 1
ATOM 703 C C . TRP A 1 97 ? 7.216 -9.951 -10.776 1.00 88.31 97 TRP A C 1
ATOM 705 O O . TRP A 1 97 ? 8.380 -10.122 -10.412 1.00 88.31 97 TRP A O 1
ATOM 715 N N . PHE A 1 98 ? 6.722 -8.742 -11.038 1.00 90.81 98 PHE A N 1
ATOM 716 C CA . PHE A 1 98 ? 7.472 -7.490 -10.914 1.00 90.81 98 PHE A CA 1
ATOM 717 C C . PHE A 1 98 ? 6.833 -6.604 -9.849 1.00 90.81 98 PHE A C 1
ATOM 719 O O . PHE A 1 98 ? 5.625 -6.396 -9.891 1.00 90.81 98 PHE A O 1
ATOM 726 N N . GLY A 1 99 ? 7.621 -6.063 -8.921 1.00 92.00 99 GLY A N 1
ATOM 727 C CA . GLY A 1 99 ? 7.163 -5.077 -7.938 1.00 92.00 99 GLY A CA 1
ATOM 728 C C . GLY A 1 99 ? 7.519 -3.648 -8.349 1.00 92.00 99 GLY A C 1
ATOM 729 O O . GLY A 1 99 ? 8.565 -3.413 -8.956 1.00 92.00 99 GLY A O 1
ATOM 730 N N . SER A 1 100 ? 6.669 -2.679 -8.009 1.00 93.25 100 SER A N 1
ATOM 731 C CA . SER A 1 100 ? 7.008 -1.258 -8.120 1.00 93.25 100 SER A CA 1
ATOM 732 C C . SER A 1 100 ? 8.049 -0.851 -7.074 1.00 93.25 100 SER A C 1
ATOM 734 O O . SER A 1 100 ? 8.153 -1.455 -6.009 1.00 93.25 100 SER A O 1
ATOM 736 N N . ALA A 1 101 ? 8.773 0.244 -7.326 1.00 92.38 101 ALA A N 1
ATOM 737 C CA . ALA A 1 101 ? 9.737 0.795 -6.364 1.00 92.38 101 ALA A CA 1
ATOM 738 C C . ALA A 1 101 ? 9.098 1.212 -5.023 1.00 92.38 101 ALA A C 1
ATOM 740 O O . ALA A 1 101 ? 9.774 1.266 -4.002 1.00 92.38 101 ALA A O 1
ATOM 741 N N . THR A 1 102 ? 7.795 1.498 -5.024 1.00 95.19 102 THR A N 1
ATOM 742 C CA . THR A 1 102 ? 7.018 1.812 -3.820 1.00 95.19 102 THR A CA 1
ATOM 743 C C . THR A 1 102 ? 6.570 0.570 -3.048 1.00 95.19 102 THR A C 1
ATOM 745 O O . THR A 1 102 ? 5.962 0.733 -1.999 1.00 95.19 102 THR A O 1
ATOM 748 N N . ASN A 1 103 ? 6.811 -0.640 -3.567 1.00 96.12 103 ASN A N 1
ATOM 749 C CA . ASN A 1 103 ? 6.298 -1.914 -3.048 1.00 96.12 103 ASN A CA 1
ATOM 750 C C . ASN A 1 103 ? 4.763 -1.970 -2.881 1.00 96.12 103 ASN A C 1
ATOM 752 O O . ASN A 1 103 ? 4.241 -2.706 -2.054 1.00 96.12 103 ASN A O 1
ATOM 756 N N . THR A 1 104 ? 4.028 -1.182 -3.671 1.00 97.06 104 THR A N 1
ATOM 757 C CA . THR A 1 104 ? 2.557 -1.067 -3.593 1.00 97.06 104 THR A CA 1
ATOM 758 C C . THR A 1 104 ? 1.859 -1.473 -4.888 1.00 97.06 104 THR A C 1
ATOM 760 O O . THR A 1 104 ? 0.642 -1.342 -4.995 1.00 97.06 104 THR A O 1
ATOM 763 N N . ALA A 1 105 ? 2.598 -1.941 -5.893 1.00 96.25 105 ALA A N 1
ATOM 764 C CA . ALA A 1 105 ? 2.021 -2.476 -7.116 1.00 96.25 105 ALA A CA 1
ATOM 765 C C . ALA A 1 105 ? 2.830 -3.659 -7.639 1.00 96.25 105 ALA A C 1
ATOM 767 O O . ALA A 1 105 ? 4.061 -3.652 -7.580 1.00 96.25 105 ALA A O 1
ATOM 768 N N . PHE A 1 106 ? 2.127 -4.650 -8.177 1.00 94.19 106 PHE A N 1
ATOM 769 C CA . PHE A 1 106 ? 2.696 -5.923 -8.595 1.00 94.19 106 PHE A CA 1
ATOM 770 C C . PHE A 1 106 ? 2.150 -6.324 -9.957 1.00 94.19 106 PHE A C 1
ATOM 772 O O . PHE A 1 106 ? 0.940 -6.310 -10.159 1.00 94.19 106 PHE A O 1
ATOM 779 N N . ALA A 1 107 ? 3.027 -6.688 -10.886 1.00 92.31 107 ALA A N 1
ATOM 780 C CA . ALA A 1 107 ? 2.651 -7.129 -12.219 1.00 92.31 107 ALA A CA 1
ATOM 781 C C . ALA A 1 107 ? 3.003 -8.600 -12.439 1.00 92.31 107 ALA A C 1
ATOM 783 O O . ALA A 1 107 ? 4.114 -9.027 -12.129 1.00 92.31 107 ALA A O 1
ATOM 784 N N . GLY A 1 108 ? 2.078 -9.352 -13.029 1.00 90.12 108 GLY A N 1
ATOM 785 C CA . GLY A 1 108 ? 2.274 -10.741 -13.439 1.00 90.12 108 GLY A CA 1
ATOM 786 C C . GLY A 1 108 ? 1.404 -11.096 -14.648 1.00 90.12 108 GLY A C 1
ATOM 787 O O . GLY A 1 108 ? 0.821 -10.202 -15.269 1.00 90.12 108 GLY A O 1
ATOM 788 N N . PRO A 1 109 ? 1.261 -12.389 -14.989 1.00 87.19 109 PRO A N 1
ATOM 789 C CA . PRO A 1 109 ? 0.380 -12.837 -16.074 1.00 87.19 109 PRO A CA 1
ATOM 790 C C . PRO A 1 109 ? -1.089 -12.393 -15.932 1.00 87.19 109 PRO A C 1
ATOM 792 O O . PRO A 1 109 ? -1.822 -12.379 -16.916 1.00 87.19 109 PRO A O 1
ATOM 795 N N . TRP A 1 110 ? -1.516 -12.009 -14.724 1.00 88.69 110 TRP A N 1
ATOM 796 C CA . TRP A 1 110 ? -2.848 -11.474 -14.413 1.00 88.69 110 TRP A CA 1
ATOM 797 C C . TRP A 1 110 ? -2.996 -9.957 -14.638 1.00 88.69 110 TRP A C 1
ATOM 799 O O . TRP A 1 110 ? -4.076 -9.413 -14.419 1.00 88.69 110 TRP A O 1
ATOM 809 N N . GLY A 1 111 ? -1.939 -9.255 -15.055 1.00 88.75 111 GLY A N 1
ATOM 810 C CA . GLY A 1 111 ? -1.915 -7.794 -15.152 1.00 88.75 111 GLY A CA 1
ATOM 811 C C . GLY A 1 111 ? -1.284 -7.139 -13.923 1.00 88.75 111 GLY A C 1
ATOM 812 O O . GLY A 1 111 ? -0.417 -7.735 -13.285 1.00 88.75 111 GLY A O 1
ATOM 813 N N . ILE A 1 112 ? -1.681 -5.897 -13.626 1.00 91.62 112 ILE A N 1
ATOM 814 C CA . ILE A 1 112 ? -1.150 -5.111 -12.503 1.00 91.62 112 ILE A CA 1
ATOM 815 C C . ILE A 1 112 ? -2.167 -5.096 -11.363 1.00 91.62 112 ILE A C 1
ATOM 817 O O . ILE A 1 112 ? -3.324 -4.731 -11.560 1.00 91.62 112 ILE A O 1
ATOM 821 N N . SER A 1 113 ? -1.715 -5.444 -10.166 1.00 93.94 113 SER A N 1
ATOM 822 C CA . SER A 1 113 ? -2.442 -5.272 -8.912 1.00 93.94 113 SER A CA 1
ATOM 823 C C . SER A 1 113 ? -1.864 -4.089 -8.147 1.00 93.94 113 SER A C 1
ATOM 825 O O . SER A 1 113 ? -0.646 -3.931 -8.086 1.00 93.94 113 SER A O 1
ATOM 827 N N . TYR A 1 114 ? -2.731 -3.288 -7.536 1.00 96.44 114 TYR A N 1
ATOM 828 C CA . TYR A 1 114 ? -2.360 -2.143 -6.709 1.00 96.44 114 TYR A CA 1
ATOM 829 C C . TYR A 1 114 ? -2.826 -2.381 -5.274 1.00 96.44 114 TYR A C 1
ATOM 831 O O . TYR A 1 114 ? -3.929 -2.882 -5.056 1.00 96.44 114 TYR A O 1
ATOM 839 N N . ALA A 1 115 ? -1.997 -2.027 -4.297 1.00 97.19 115 ALA A N 1
ATOM 840 C CA . ALA A 1 115 ? -2.371 -2.093 -2.894 1.00 97.19 115 ALA A CA 1
ATOM 841 C C . ALA A 1 115 ? -3.471 -1.068 -2.590 1.00 97.19 115 ALA A C 1
ATOM 843 O O . ALA A 1 115 ? -3.341 0.110 -2.929 1.00 97.19 115 ALA A O 1
ATOM 844 N N . ALA A 1 116 ? -4.543 -1.521 -1.941 1.00 95.88 116 ALA A N 1
ATOM 845 C CA . ALA A 1 116 ? -5.668 -0.677 -1.556 1.00 95.88 116 ALA A CA 1
ATOM 846 C C . ALA A 1 116 ? -5.303 0.300 -0.427 1.00 95.88 116 ALA A C 1
ATOM 848 O O . ALA A 1 116 ? -4.381 0.053 0.354 1.00 95.88 116 ALA A O 1
ATOM 849 N N . ASN A 1 117 ? -6.062 1.384 -0.304 1.00 96.75 117 ASN A N 1
ATOM 850 C CA . ASN A 1 117 ? -5.980 2.278 0.842 1.00 96.75 117 ASN A CA 1
ATOM 851 C C . ASN A 1 117 ? -6.751 1.656 2.024 1.00 96.75 117 ASN A C 1
ATOM 853 O O . ASN A 1 117 ? -7.957 1.448 1.945 1.00 96.75 117 ASN A O 1
ATOM 857 N N . LEU A 1 118 ? -6.051 1.342 3.117 1.00 94.81 118 LEU A N 1
ATOM 858 C CA . LEU A 1 118 ? -6.627 0.766 4.341 1.00 94.81 118 LEU A CA 1
ATOM 859 C C . LEU A 1 118 ? -6.852 1.815 5.442 1.00 94.81 118 LEU A C 1
ATOM 861 O O . LEU A 1 118 ? -7.094 1.468 6.598 1.00 94.81 118 LEU A O 1
ATOM 865 N N . THR A 1 119 ? -6.723 3.105 5.123 1.00 94.88 119 THR A N 1
ATOM 866 C CA . THR A 1 119 ? -6.978 4.183 6.086 1.00 94.88 119 THR A CA 1
ATOM 867 C C . THR A 1 119 ? -8.478 4.338 6.374 1.00 94.88 119 THR A C 1
ATOM 869 O O . THR A 1 119 ? -9.310 3.892 5.584 1.00 94.88 119 THR A O 1
ATOM 872 N N . PRO A 1 120 ? -8.857 5.036 7.460 1.00 94.50 120 PRO A N 1
ATOM 873 C CA . PRO A 1 120 ? -10.248 5.417 7.724 1.00 94.50 120 PRO A CA 1
ATOM 874 C C . PRO A 1 120 ? -10.837 6.463 6.757 1.00 94.50 120 PRO A C 1
ATOM 876 O O . PRO A 1 120 ? -11.897 7.019 7.049 1.00 94.50 120 PRO A O 1
ATOM 879 N N . ASP A 1 121 ? -10.159 6.792 5.652 1.00 95.94 121 ASP A N 1
ATOM 880 C CA . ASP A 1 121 ? -10.707 7.681 4.628 1.00 95.94 121 ASP A CA 1
ATOM 881 C C . ASP A 1 121 ? -12.000 7.094 4.041 1.00 95.94 121 ASP A C 1
ATOM 883 O O . ASP A 1 121 ? -12.082 5.893 3.784 1.00 95.94 121 ASP A O 1
ATOM 887 N N . LYS A 1 122 ? -13.027 7.929 3.860 1.00 96.06 122 LYS A N 1
ATOM 888 C CA . LYS A 1 122 ? -14.367 7.465 3.462 1.00 96.06 122 LYS A CA 1
ATOM 889 C C . LYS A 1 122 ? -14.525 7.253 1.961 1.00 96.06 122 LYS A C 1
ATOM 891 O O . LYS A 1 122 ? -15.334 6.419 1.564 1.00 96.06 122 LYS A O 1
ATOM 896 N N . GLU A 1 123 ? -13.784 8.014 1.162 1.00 94.50 123 GLU A N 1
ATOM 897 C CA . GLU A 1 123 ? -13.922 8.026 -0.296 1.00 94.50 123 GLU A CA 1
ATOM 898 C C . GLU A 1 123 ? -13.032 6.971 -0.951 1.00 94.50 123 GLU A C 1
ATOM 900 O O . GLU A 1 123 ? -13.417 6.332 -1.926 1.00 94.50 123 GLU A O 1
ATOM 905 N N . THR A 1 124 ? -11.826 6.788 -0.416 1.00 94.12 124 THR A N 1
ATOM 906 C CA . THR A 1 124 ? -10.796 5.934 -1.014 1.00 94.12 124 THR A CA 1
ATOM 907 C C . THR A 1 124 ? -10.327 4.818 -0.090 1.00 94.12 124 THR A C 1
ATOM 909 O O . THR A 1 124 ? -9.683 3.896 -0.579 1.00 94.12 124 THR A O 1
ATOM 912 N N . GLY A 1 125 ? -10.622 4.895 1.213 1.00 95.00 125 GLY A N 1
ATOM 913 C CA . GLY A 1 125 ? -10.209 3.928 2.231 1.00 95.00 125 GLY A CA 1
ATOM 914 C C . GLY A 1 125 ? -11.333 3.006 2.720 1.00 95.00 125 GLY A C 1
ATOM 915 O O . GLY A 1 125 ? -12.327 2.777 2.035 1.00 95.00 125 GLY A O 1
ATOM 916 N N . LEU A 1 126 ? -11.175 2.489 3.942 1.00 93.69 126 LEU A N 1
ATOM 917 C CA . LEU A 1 126 ? -12.140 1.604 4.610 1.00 93.69 126 LEU A CA 1
ATOM 918 C C . LEU A 1 126 ? -13.182 2.368 5.443 1.00 93.69 126 LEU A C 1
ATOM 920 O O . LEU A 1 126 ? -14.004 1.757 6.116 1.00 93.69 126 LEU A O 1
ATOM 924 N N . GLY A 1 127 ? -13.152 3.704 5.456 1.00 94.38 127 GLY A N 1
ATOM 925 C CA . GLY A 1 127 ? -13.975 4.516 6.360 1.00 94.38 127 GLY A CA 1
ATOM 926 C C . GLY A 1 127 ? -15.485 4.429 6.121 1.00 94.38 127 GLY A C 1
ATOM 927 O O . GLY A 1 127 ? -16.264 4.827 6.988 1.00 94.38 127 GLY A O 1
ATOM 928 N N . SER A 1 128 ? -15.898 3.950 4.948 1.00 94.12 128 SER A N 1
ATOM 929 C CA . SER A 1 128 ? -17.293 3.700 4.576 1.00 94.12 128 SER A CA 1
ATOM 930 C C . SER A 1 128 ? -17.705 2.234 4.716 1.00 94.12 128 SER A C 1
ATOM 932 O O . SER A 1 128 ? -18.891 1.938 4.567 1.00 94.12 128 SER A O 1
ATOM 934 N N . TRP A 1 129 ? -16.758 1.340 5.020 1.00 92.81 129 TRP A N 1
ATOM 935 C CA . TRP A 1 129 ? -17.020 -0.089 5.050 1.00 92.81 129 TRP A CA 1
ATOM 936 C C . TRP A 1 129 ? -17.809 -0.490 6.296 1.00 92.81 129 TRP A C 1
ATOM 938 O O . TRP A 1 129 ? -17.691 0.110 7.368 1.00 92.81 129 TRP A O 1
ATOM 948 N N . THR A 1 130 ? -18.611 -1.536 6.153 1.00 91.69 130 THR A N 1
ATOM 949 C CA . THR A 1 130 ? -19.426 -2.128 7.214 1.00 91.69 130 THR A CA 1
ATOM 950 C C . THR A 1 130 ? -19.003 -3.566 7.473 1.00 91.69 130 THR A C 1
ATOM 952 O O . THR A 1 130 ? -18.457 -4.232 6.598 1.00 91.69 130 THR A O 1
ATOM 955 N N . ASP A 1 131 ? -19.318 -4.086 8.659 1.00 86.69 131 ASP A N 1
ATOM 956 C CA . ASP A 1 131 ? -18.990 -5.469 9.023 1.00 86.69 131 ASP A CA 1
ATOM 957 C C . ASP A 1 131 ? -19.528 -6.497 8.012 1.00 86.69 131 ASP A C 1
ATOM 959 O O . ASP A 1 131 ? -18.899 -7.528 7.799 1.00 86.69 131 ASP A O 1
ATOM 963 N N . ALA A 1 132 ? -20.651 -6.199 7.348 1.00 91.44 132 ALA A N 1
ATOM 964 C CA . ALA A 1 132 ? -21.266 -7.067 6.345 1.00 91.44 132 ALA A CA 1
ATOM 965 C C . ALA A 1 132 ? -20.411 -7.269 5.080 1.00 91.44 132 ALA A C 1
ATOM 967 O O . ALA A 1 132 ? -20.661 -8.206 4.332 1.00 91.44 132 ALA A O 1
ATOM 968 N N . GLU A 1 133 ? -19.411 -6.425 4.824 1.00 86.62 133 GLU A N 1
ATOM 969 C CA . GLU A 1 133 ? -18.514 -6.564 3.667 1.00 86.62 133 GLU A CA 1
ATOM 970 C C . GLU A 1 133 ? -17.356 -7.538 3.924 1.00 86.62 133 GLU A C 1
ATOM 972 O O . GLU A 1 133 ? -16.606 -7.871 3.007 1.00 86.62 133 GLU A O 1
ATOM 977 N N . PHE A 1 134 ? -17.221 -8.027 5.160 1.00 78.19 134 PHE A N 1
ATOM 978 C CA . PHE A 1 134 ? -16.180 -8.971 5.564 1.00 78.19 134 PHE A CA 1
ATOM 979 C C . PHE A 1 134 ? -16.698 -10.411 5.763 1.00 78.19 134 PHE A C 1
ATOM 981 O O . PHE A 1 134 ? -15.914 -11.262 6.196 1.00 78.19 134 PHE A O 1
ATOM 988 N N . VAL A 1 135 ? -17.983 -10.697 5.476 1.00 65.44 135 VAL A N 1
ATOM 989 C CA . VAL A 1 135 ? -18.664 -11.980 5.784 1.00 65.44 135 VAL A CA 1
ATOM 990 C C . VAL A 1 135 ? -19.474 -12.544 4.624 1.00 65.44 135 VAL A C 1
ATOM 992 O O . VAL A 1 135 ? -20.198 -11.768 3.967 1.00 65.44 135 VAL A O 1
#

Foldseek 3Di:
DDDDDDDDDDDDDDDDDDDDDDDDPDDPPDPPPPDPPPPDPVSVVVCVCVVVVLQQQQFFWDQDPVGTDGPPVCGRQWDDPVDDDDFDDAQPDPDDKDADSRSQWIQHPVGIDGTFRCDLDCPGHCVVPDPVVVD

Radius of gyration: 35.03 Å; chains: 1; bounding box: 56×69×92 Å

pLDDT: mean 79.38, std 19.29, range [38.16, 97.31]

Secondary structure (DSSP, 8-state):
------------------------------------TTS-HHHHHHHHHHHTTHHHHHS-EEEETTEEEE-GGGTT--S-TT-PPPPPPP--STT--EE-TTSSEEEETTEEEEPPP-SS-TTTSSTT--GGGG-

=== Feature glossary ===
The record interleaves many kinds of information about one protein. Here is each kind framed as the question it answers.

Q: What does the local fold look like, residue by residue?
A: The Foldseek 3Di string encodes local tertiary geometry as a 20-letter alphabet — one character per residue — derived from the relative positions of nearby Cα atoms. Unlike the amino-acid sequence, 3Di is a direct function of the 3D structure, so two proteins with the same fold have similar 3Di strings even at low sequence identity.

Q: Which residues are in helices, strands, or loops?
A: The SS8 string is DSSP's per-residue secondary-structure call. α-helix (H) means an i→i+4 H-bond ladder; β-strand (E) means the residue participates in a β-sheet; 3₁₀ (G) and π (I) are tighter and wider helices; T/S are turns/bends; '-' is loop.

Q: How big and how compact is the whole molecule?
A: Radius of gyration (Rg) is the root-mean-square distance of Cα atoms from their centroid — a single number for overall size and compactness. A globular domain of N residues has Rg ≈ 2.2·N^0.38 Å; an extended or disordered chain has a much larger Rg. The Cα contact count is the number of residue pairs whose Cα atoms are within 8 Å and are more than four positions apart in sequence — a standard proxy for tertiary packing density. The bounding box is the smallest axis-aligned box enclosing all Cα atoms.

Q: Where is each backbone atom in 3D?
A: Structure coordinates are given as an mmCIF _atom_site loop: one row per atom with element, residue name, chain id, sequence number, and x/y/z position in Å. Only the four main-chain atoms per residue are included here; side chains are omitted to keep the record compact.

Q: What is the amino-acid chain?
A: Primary structure: the covalent order of the twenty standard amino acids along the backbone. Two proteins with the same sequence will (almost always) fold to the same structure; two with 30% identity often share a fold but not the details.

Q: What if only a Cα trace is available?
A: Three-state secondary structure (P-SEA) collapses the eight DSSP classes into helix (a), strand (b), and coil (c). P-SEA assigns these from Cα geometry alone — distances and angles — without requiring backbone oxygens, so it works on any Cα trace.

Q: What family and function is it annotated with?
A: Database cross-references. InterPro integrates a dozen domain/family signature databases into unified entries with residue-range hits. GO terms attach function/process/location labels with evidence codes. CATH codes position the fold in a four-level structural taxonomy. Organism is the NCBI-taxonomy species name.

Q: How confident is the AlphaFold model at each residue?
A: pLDDT is the predicted lDDT-Cα score: AlphaFold's confidence that the local environment of each residue (all inter-atomic distances within 15 Å) is correctly placed. It is a per-residue number between 0 and 100, with higher meaning more reliable.

Q: How mobile is each atom in the crystal?
A: B-factor (Debye–Waller factor) reflects atomic displacement in the crystal lattice. It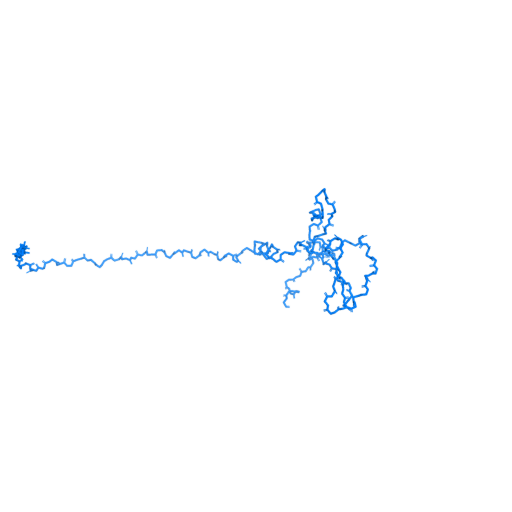 is an experimental observable (units Å²), not a prediction; low values mean the atom is pinned down, high values mean it moves or is heterogeneous across the crystal.

Q: Which residues are buried vs exposed?
A: SASA measures how much of the protein is reachable by solvent. It is computed by rolling a water-sized probe over the atomic surface and summing the exposed area (Å²). Per-residue SASA distinguishes core (buried, low SASA) from surface (exposed, high SASA) residues; total SASA is a whole-molecule size measure.

Q: What do the diagnostic plots show?
A: Plot images: a contact map (which residues are close in 3D, as an N×N binary image), a Ramachandran scatter (backbone torsion angles, revealing secondary-structure composition at a glance), and — for AlphaFold structures — a PAE heatmap (pairwise prediction confidence).

Q: What known structures does this most resemble?
A: The Foldseek neighbor list gives the closest experimentally determined structures in the PDB, ranked by structural alignment. TM-score near 1 means near-identical fold; near 0.3 means only rough topology match. This is how one finds what a novel AlphaFold prediction most resembles in the solved-structure universe.

Q: Are the domains correctly placed relative to each other?
A: Predicted aligned error is AlphaFold's pairwise confidence. Unlike pLDDT (per-residue), PAE is per-residue-pair and captures whether two parts of the structure are correctly placed relative to each other. Units are ångströms of expected positional error.

Q: What do the rendered images show?
A: Structure images are PyMOL renders from six orthogonal camera directions. Cartoon representation draws helices as coils and strands as arrows; sticks shows the backbone as bonds; surface shows the solvent-excluded envelope. Rainbow coloring maps sequence position to hue (blue→red, N→C); chain coloring assigns a distinct color per polypeptide.

Q: What are the backbone torsion angles?
A: φ (phi) and ψ (psi) are the two rotatable backbone dihedrals per residue: φ is the C(i-1)–N–Cα–C torsion, ψ is the N–Cα–C–N(i+1) torsion, both in degrees on (−180°, 180°]. α-helical residues cluster near (−60°, −45°); β-strand residues near (−120°, +130°). A Ramachandran plot is simply a scatter of (φ, ψ) for every residue.